Protein AF-A0A969EXF5-F1 (afdb_monomer_lite)

Sequence (95 aa):
MTNTTVWRSPDERIRTIEPEDWQQYRDLRLRALQDSPDAFGSTYADAKLLSDEQWQARVSNLSNTRDLPLFADTRVHAWDWRGDALKTPTLTPHT

Secondary structure (DSSP, 8-state):
------EEEEEEEEEEPPGGGHHHHHHHHHHHHHH-GGGSSS-HHHHHT--HHHHHHHHHHHTTSS---EEEEEEEEEE-TT---------PPP-

Foldseek 3Di:
DDDPDWDWDWPWDKDFDDLVCLVVVLVVVLVCLVVCVPVDPDHNVRSVPDDPVNSSVVSVCLVVDPPTDIDTDTDGQGDDPVGDRDPPPPDDDDD

pLDDT: mean 70.64, std 16.64, range [35.5, 91.75]

Radius of gyration: 21.21 Å; chains: 1; bounding box: 49×43×53 Å

Structure (mmCIF, N/CA/C/O backbone):
data_AF-A0A969EXF5-F1
#
_entry.id   AF-A0A969EXF5-F1
#
loop_
_atom_site.group_PDB
_atom_site.id
_atom_site.type_symbol
_atom_site.label_atom_id
_atom_site.label_alt_id
_atom_site.label_comp_id
_atom_site.label_asym_id
_atom_site.label_entity_id
_atom_site.label_seq_id
_atom_site.pdbx_PDB_ins_code
_atom_site.Cartn_x
_atom_site.Cartn_y
_atom_site.Cartn_z
_atom_site.occupancy
_atom_site.B_iso_or_equiv
_atom_site.auth_seq_id
_atom_site.auth_comp_id
_atom_site.auth_asym_id
_atom_site.auth_atom_id
_atom_site.pdbx_PDB_model_num
ATOM 1 N N . MET A 1 1 ? -17.252 20.610 -41.635 1.00 35.50 1 MET A N 1
ATOM 2 C CA . MET A 1 1 ? -17.001 19.631 -40.556 1.00 35.50 1 MET A CA 1
ATOM 3 C C . MET A 1 1 ? -15.549 19.778 -40.117 1.00 35.50 1 MET A C 1
ATOM 5 O O . MET A 1 1 ? -14.674 19.203 -40.745 1.00 35.50 1 MET A O 1
ATOM 9 N N . THR A 1 2 ? -15.260 20.624 -39.129 1.00 44.16 2 THR A N 1
ATOM 10 C CA . THR A 1 2 ? -13.903 20.770 -38.573 1.00 44.16 2 THR A CA 1
ATOM 11 C C . THR A 1 2 ? -13.811 19.918 -37.316 1.00 44.16 2 THR A C 1
ATOM 13 O O . THR A 1 2 ? -14.426 20.243 -36.305 1.00 44.16 2 THR A O 1
ATOM 16 N N . ASN A 1 3 ? -13.106 18.791 -37.414 1.00 47.41 3 ASN A N 1
ATOM 17 C CA . ASN A 1 3 ? -12.894 17.870 -36.306 1.00 47.41 3 ASN A CA 1
ATOM 18 C C . ASN A 1 3 ? -11.843 18.467 -35.360 1.00 47.41 3 ASN A C 1
ATOM 20 O O . ASN A 1 3 ? -10.653 18.477 -35.672 1.00 47.41 3 ASN A O 1
ATOM 24 N N . THR A 1 4 ? -12.297 19.027 -34.242 1.00 50.84 4 THR A N 1
ATOM 25 C CA . THR A 1 4 ? -11.437 19.568 -33.186 1.00 50.84 4 THR A CA 1
ATOM 26 C C . THR A 1 4 ? -10.756 18.411 -32.460 1.00 50.84 4 THR A C 1
ATOM 28 O O . THR A 1 4 ? -11.346 17.779 -31.587 1.00 50.84 4 THR A O 1
ATOM 31 N N . THR A 1 5 ? -9.516 18.105 -32.833 1.00 57.94 5 THR A N 1
ATOM 32 C CA . THR A 1 5 ? -8.688 17.130 -32.113 1.00 57.94 5 THR A CA 1
ATOM 33 C C . THR A 1 5 ? -8.136 17.784 -30.846 1.00 57.94 5 THR A C 1
ATOM 35 O O . THR A 1 5 ? -7.155 18.521 -30.901 1.00 57.94 5 THR A O 1
ATOM 38 N N . VAL A 1 6 ? -8.782 17.526 -29.707 1.00 56.22 6 VAL A N 1
ATOM 39 C CA . VAL A 1 6 ? -8.278 17.886 -28.372 1.00 56.22 6 VAL A CA 1
ATOM 40 C C . VAL A 1 6 ? -7.223 16.859 -27.963 1.00 56.22 6 VAL A C 1
ATOM 42 O O . VAL A 1 6 ? -7.533 15.674 -27.835 1.00 56.22 6 VAL A O 1
ATOM 45 N N . TRP A 1 7 ? -5.986 17.299 -27.735 1.00 57.53 7 TRP A N 1
ATOM 46 C CA . TRP A 1 7 ? -4.929 16.445 -27.194 1.00 57.53 7 TRP A CA 1
ATOM 47 C C . TRP A 1 7 ? -4.989 16.495 -25.666 1.00 57.53 7 TRP A C 1
ATOM 49 O O . TRP A 1 7 ? -4.752 17.526 -25.043 1.00 57.53 7 TRP A O 1
ATOM 59 N N . ARG A 1 8 ? -5.373 15.377 -25.046 1.00 52.66 8 ARG A N 1
ATOM 60 C CA . ARG A 1 8 ? -5.445 15.238 -23.589 1.00 52.66 8 ARG A CA 1
ATOM 61 C C . ARG A 1 8 ? -4.067 14.821 -23.078 1.00 52.66 8 ARG A C 1
ATOM 63 O O . ARG A 1 8 ? -3.767 13.632 -23.060 1.00 52.66 8 ARG A O 1
ATOM 70 N N . SER A 1 9 ? -3.241 15.790 -22.692 1.00 55.50 9 SER A N 1
ATOM 71 C CA . SER A 1 9 ? -1.991 15.504 -21.983 1.00 55.50 9 SER A CA 1
ATOM 72 C C . SER A 1 9 ? -2.306 15.281 -20.500 1.00 55.50 9 SER A C 1
ATOM 74 O O . SER A 1 9 ? -2.844 16.190 -19.862 1.00 55.50 9 SER A O 1
ATOM 76 N N . PRO A 1 10 ? -2.047 14.089 -19.943 1.00 58.97 10 PRO A N 1
ATOM 77 C CA . PRO A 1 10 ? -2.131 13.889 -18.504 1.00 58.97 10 PRO A CA 1
ATOM 78 C C . PRO A 1 10 ? -1.069 14.754 -17.808 1.00 58.97 10 PRO A C 1
ATOM 80 O O . PRO A 1 10 ? 0.113 14.642 -18.115 1.00 58.97 10 PRO A O 1
ATOM 83 N N . ASP A 1 11 ? -1.481 15.630 -16.889 1.00 65.19 11 ASP A N 1
ATOM 84 C CA . ASP A 1 11 ? -0.558 16.215 -15.911 1.00 65.19 11 ASP A CA 1
ATOM 85 C C . ASP A 1 11 ? -0.283 15.123 -14.877 1.00 65.19 11 ASP A C 1
ATOM 87 O O . ASP A 1 11 ? -1.152 14.785 -14.069 1.00 65.19 11 ASP A O 1
ATOM 91 N N . GLU A 1 12 ? 0.883 14.493 -14.981 1.00 66.12 12 GLU A N 1
ATOM 92 C CA . GLU A 1 12 ? 1.328 13.458 -14.054 1.00 66.12 12 GLU A CA 1
ATOM 93 C C . GLU A 1 12 ? 2.050 14.121 -12.882 1.00 66.12 12 GLU A C 1
ATOM 95 O O . GLU A 1 12 ? 3.169 14.622 -13.004 1.00 66.12 12 GLU A O 1
ATOM 100 N N . ARG A 1 13 ? 1.402 14.136 -11.719 1.00 73.62 13 ARG A N 1
ATOM 101 C CA . ARG A 1 13 ? 1.969 14.674 -10.484 1.00 73.62 13 ARG A CA 1
ATOM 102 C C . ARG A 1 13 ? 2.422 13.532 -9.597 1.00 73.62 13 ARG A C 1
ATOM 104 O O . ARG A 1 13 ? 1.605 12.765 -9.101 1.00 73.62 13 ARG A O 1
ATOM 111 N N . ILE A 1 14 ? 3.721 13.467 -9.338 1.00 76.94 14 ILE A N 1
ATOM 112 C CA . ILE A 1 14 ? 4.287 12.525 -8.374 1.00 76.94 14 ILE A CA 1
ATOM 113 C C . ILE A 1 14 ? 4.312 13.193 -6.995 1.00 76.94 14 ILE A C 1
ATOM 115 O O . ILE A 1 14 ? 4.908 14.259 -6.833 1.00 76.94 14 ILE A O 1
ATOM 119 N N . ARG A 1 15 ? 3.661 12.585 -6.000 1.00 82.00 15 ARG A N 1
ATOM 120 C CA . ARG A 1 15 ? 3.669 13.038 -4.599 1.00 82.00 15 ARG A CA 1
ATOM 121 C C . ARG A 1 15 ? 3.972 11.895 -3.639 1.00 82.00 15 ARG A C 1
ATOM 123 O O . ARG A 1 15 ? 3.683 10.736 -3.923 1.00 82.00 15 ARG A O 1
ATOM 130 N N . THR A 1 16 ? 4.527 12.237 -2.485 1.00 80.75 16 THR A N 1
ATOM 131 C CA . THR A 1 16 ? 4.70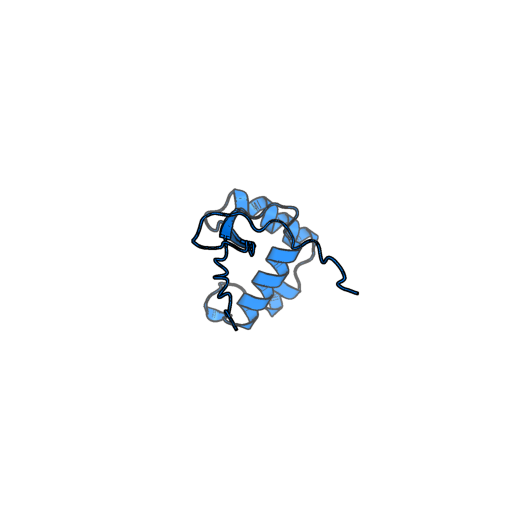6 11.294 -1.377 1.00 80.75 16 THR A CA 1
ATOM 132 C C . THR A 1 16 ? 3.348 10.887 -0.802 1.00 80.75 16 THR A C 1
ATOM 134 O O . THR A 1 16 ? 2.401 11.676 -0.813 1.00 80.75 16 THR A O 1
ATOM 137 N N . ILE A 1 17 ? 3.256 9.651 -0.313 1.00 81.88 17 ILE A N 1
ATOM 138 C CA . ILE A 1 17 ? 2.080 9.149 0.409 1.00 81.88 17 ILE A CA 1
ATOM 139 C C . ILE A 1 17 ? 1.994 9.823 1.783 1.00 81.88 17 ILE A C 1
ATOM 141 O O . ILE A 1 17 ? 2.977 9.824 2.526 1.00 81.88 17 ILE A O 1
ATOM 145 N N . GLU A 1 18 ? 0.826 10.366 2.129 1.00 82.88 18 GLU A N 1
ATOM 146 C CA . GLU A 1 18 ? 0.547 10.879 3.475 1.00 82.88 18 GLU A CA 1
ATOM 147 C C . GLU A 1 18 ? -0.075 9.778 4.357 1.00 82.88 18 GLU A C 1
ATOM 149 O O . GLU A 1 18 ? -0.666 8.830 3.833 1.00 82.88 18 GLU A O 1
ATOM 154 N N . PRO A 1 19 ? 0.026 9.865 5.698 1.00 82.00 19 PRO A N 1
ATOM 155 C CA . PRO A 1 19 ? -0.545 8.868 6.611 1.00 82.00 19 PRO A CA 1
ATOM 156 C C . PRO A 1 19 ? -2.037 8.612 6.383 1.00 82.00 19 PRO A C 1
ATOM 158 O O . PRO A 1 19 ? -2.506 7.495 6.574 1.00 82.00 19 PRO A O 1
ATOM 161 N N . GLU A 1 20 ? -2.770 9.635 5.946 1.00 85.94 20 GLU A N 1
ATOM 162 C CA . GLU A 1 20 ? -4.201 9.583 5.633 1.00 85.94 20 GLU A CA 1
ATOM 163 C C . GLU A 1 20 ? -4.50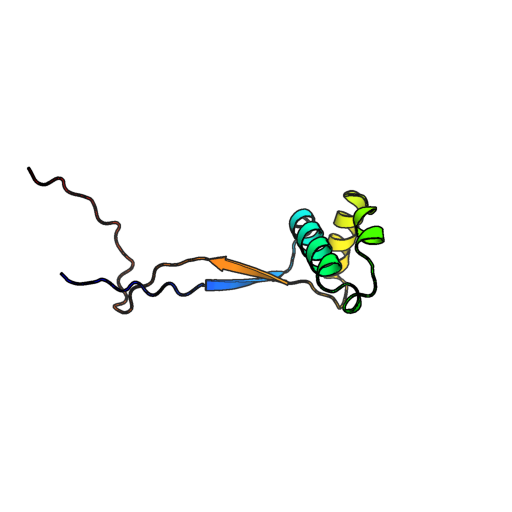8 8.723 4.396 1.00 85.94 20 GLU A C 1
ATOM 165 O O . GLU A 1 20 ? -5.572 8.111 4.317 1.00 85.94 20 GLU A O 1
ATOM 170 N N . ASP A 1 21 ? -3.552 8.573 3.475 1.00 88.06 21 ASP A N 1
ATOM 171 C CA . ASP A 1 21 ? -3.703 7.786 2.249 1.00 88.06 21 ASP A CA 1
ATOM 172 C C . ASP A 1 21 ? -3.451 6.274 2.452 1.00 88.06 21 ASP A C 1
ATOM 174 O O . ASP A 1 21 ? -3.315 5.507 1.489 1.00 88.06 21 ASP A O 1
ATOM 178 N N . TRP A 1 22 ? -3.394 5.804 3.702 1.00 88.25 22 TRP A N 1
ATOM 179 C CA . TRP A 1 22 ? -3.088 4.409 4.030 1.00 88.25 22 TRP A CA 1
ATOM 180 C C . TRP A 1 22 ? -4.028 3.395 3.369 1.00 88.25 22 TRP A C 1
ATOM 182 O O . TRP A 1 22 ? -3.596 2.293 3.024 1.00 88.25 22 TRP A O 1
ATOM 192 N N . GLN A 1 23 ? -5.291 3.766 3.142 1.00 90.00 23 GLN A N 1
ATOM 193 C CA . GLN A 1 23 ? -6.269 2.917 2.459 1.00 90.00 23 GLN A CA 1
ATOM 194 C C . GLN A 1 23 ? -5.903 2.704 0.990 1.00 90.00 23 GLN A C 1
ATOM 196 O O . GLN A 1 23 ? -5.910 1.570 0.511 1.00 90.00 23 GLN A O 1
ATOM 201 N N . GLN A 1 24 ? -5.524 3.778 0.290 1.00 88.81 24 GLN A N 1
ATOM 202 C CA . GLN A 1 24 ? -5.096 3.707 -1.107 1.00 88.81 24 GLN A CA 1
ATOM 203 C C . GLN A 1 24 ? -3.809 2.886 -1.236 1.00 88.81 24 GLN A C 1
ATOM 205 O O . GLN A 1 24 ? -3.692 2.037 -2.121 1.00 88.81 24 GLN A O 1
ATOM 210 N N . TYR A 1 25 ? -2.869 3.085 -0.306 1.00 87.19 25 TYR A N 1
ATOM 211 C CA . TYR A 1 25 ? -1.631 2.313 -0.250 1.00 87.19 25 TYR A CA 1
ATOM 212 C C . TYR A 1 25 ? -1.893 0.820 -0.018 1.00 87.19 25 TYR A C 1
ATOM 214 O O . TYR A 1 25 ? -1.343 -0.013 -0.739 1.00 87.19 25 TYR A O 1
ATOM 222 N N . ARG A 1 26 ? -2.752 0.471 0.952 1.00 89.75 26 ARG A N 1
ATOM 223 C CA . ARG A 1 26 ? -3.151 -0.916 1.238 1.00 89.75 26 ARG A CA 1
ATOM 224 C C . ARG A 1 26 ? -3.701 -1.591 -0.010 1.00 89.75 26 ARG A C 1
ATOM 226 O O . ARG A 1 26 ? -3.273 -2.690 -0.350 1.00 89.75 26 ARG A O 1
ATOM 233 N N . ASP A 1 27 ? -4.636 -0.939 -0.687 1.00 90.50 27 ASP A N 1
ATOM 234 C CA . ASP A 1 27 ? -5.320 -1.512 -1.839 1.00 90.50 27 ASP A CA 1
ATOM 235 C C . ASP A 1 27 ? -4.360 -1.747 -3.017 1.00 90.50 27 ASP A C 1
ATOM 237 O O . ASP A 1 27 ? -4.326 -2.831 -3.606 1.00 90.50 27 ASP A O 1
ATOM 241 N N . LEU A 1 28 ? -3.494 -0.766 -3.297 1.00 88.50 28 LEU A N 1
ATOM 242 C CA . LEU A 1 28 ? -2.453 -0.879 -4.317 1.00 88.50 28 LEU A CA 1
ATOM 243 C C . LEU A 1 28 ? -1.441 -1.982 -3.973 1.00 88.50 28 LEU A C 1
ATOM 245 O O . LEU A 1 28 ? -1.093 -2.793 -4.830 1.00 88.50 28 LEU A O 1
ATOM 249 N N . ARG A 1 29 ? -0.997 -2.048 -2.711 1.00 87.50 29 ARG A N 1
ATOM 250 C CA . ARG A 1 29 ? -0.057 -3.067 -2.226 1.00 87.50 29 ARG A CA 1
ATOM 251 C C . ARG A 1 29 ? -0.657 -4.463 -2.351 1.00 87.50 29 ARG A C 1
ATOM 253 O O . ARG A 1 29 ? 0.024 -5.369 -2.812 1.00 87.50 29 ARG A O 1
ATOM 260 N N . LEU A 1 30 ? -1.919 -4.644 -1.971 1.00 89.75 30 LEU A N 1
ATOM 261 C CA . LEU A 1 30 ? -2.606 -5.928 -2.089 1.00 89.75 30 LEU A CA 1
ATOM 262 C C . LEU A 1 30 ? -2.748 -6.366 -3.551 1.00 89.75 30 LEU A C 1
ATOM 264 O O . LEU A 1 30 ? -2.492 -7.531 -3.845 1.00 89.75 30 LEU A O 1
ATOM 268 N N . ARG A 1 31 ? -3.085 -5.447 -4.463 1.00 88.94 31 ARG A N 1
ATOM 269 C CA . ARG A 1 31 ? -3.118 -5.727 -5.908 1.00 88.94 31 ARG A CA 1
ATOM 270 C C . ARG A 1 31 ? -1.743 -6.109 -6.452 1.00 88.94 31 ARG A C 1
ATOM 272 O O . ARG A 1 31 ? -1.628 -7.119 -7.135 1.00 88.94 31 ARG A O 1
ATOM 279 N N . ALA A 1 32 ? -0.698 -5.367 -6.091 1.00 85.06 32 ALA A N 1
ATOM 280 C CA . ALA A 1 32 ? 0.670 -5.663 -6.516 1.00 85.06 32 ALA A CA 1
ATOM 281 C C . ALA A 1 32 ? 1.161 -7.031 -6.007 1.00 85.06 32 ALA A C 1
ATOM 283 O O . ALA A 1 32 ? 1.808 -7.771 -6.741 1.00 85.06 32 ALA A O 1
ATOM 284 N N . LEU A 1 33 ? 0.803 -7.398 -4.772 1.00 87.50 33 LEU A N 1
ATOM 285 C CA . LEU A 1 33 ? 1.116 -8.706 -4.189 1.00 87.50 33 LEU A CA 1
ATOM 286 C C . LEU A 1 33 ? 0.359 -9.869 -4.843 1.00 87.50 33 LEU A C 1
ATOM 288 O O . LEU A 1 33 ? 0.832 -11.001 -4.780 1.00 87.50 33 LEU A O 1
ATOM 292 N N . GLN A 1 34 ? -0.822 -9.621 -5.416 1.00 86.25 34 GLN A N 1
ATOM 293 C CA . GLN A 1 34 ? -1.544 -10.625 -6.204 1.00 86.25 34 GLN A CA 1
ATOM 294 C C . GLN A 1 34 ? -0.953 -10.786 -7.601 1.00 86.25 34 GLN A C 1
ATOM 296 O O . GLN A 1 34 ? -0.847 -11.909 -8.081 1.00 86.25 34 GLN A O 1
ATOM 301 N N . ASP A 1 35 ? -0.603 -9.671 -8.238 1.00 87.06 35 ASP A N 1
ATOM 302 C CA . ASP A 1 35 ? -0.071 -9.642 -9.597 1.00 87.06 35 ASP A CA 1
ATOM 303 C C . ASP A 1 35 ? 1.330 -10.264 -9.672 1.00 87.06 35 ASP A C 1
ATOM 305 O O . ASP A 1 35 ? 1.586 -11.148 -10.486 1.00 87.06 35 ASP A O 1
ATOM 309 N N . SER A 1 36 ? 2.216 -9.845 -8.769 1.00 84.88 36 SER A N 1
ATOM 310 C CA . SER A 1 36 ? 3.634 -10.197 -8.805 1.00 84.88 36 SER A CA 1
ATOM 311 C C . SER A 1 36 ? 4.154 -10.552 -7.406 1.00 84.88 36 SER A C 1
ATOM 313 O O . SER A 1 36 ? 4.965 -9.815 -6.845 1.00 84.88 36 SER A O 1
ATOM 315 N N . PRO A 1 37 ? 3.720 -11.678 -6.807 1.00 78.38 37 PRO A N 1
ATOM 316 C CA . PRO A 1 37 ? 4.101 -12.051 -5.442 1.00 78.38 37 PRO A CA 1
ATOM 317 C C . PRO A 1 37 ? 5.614 -12.235 -5.250 1.00 78.38 37 PRO A C 1
ATOM 319 O O . PRO A 1 37 ? 6.117 -11.936 -4.175 1.00 78.38 37 PRO A O 1
ATOM 322 N N . ASP A 1 38 ? 6.343 -12.684 -6.278 1.00 79.19 38 ASP A N 1
ATOM 323 C CA . ASP A 1 38 ? 7.797 -12.927 -6.217 1.00 79.19 38 ASP A CA 1
ATOM 324 C C . ASP A 1 38 ? 8.622 -11.624 -6.177 1.00 79.19 38 ASP A C 1
ATOM 326 O O . ASP A 1 38 ? 9.731 -11.587 -5.651 1.00 79.19 38 ASP A O 1
ATOM 330 N N . ALA A 1 39 ? 8.053 -10.513 -6.663 1.00 78.25 39 ALA A N 1
ATOM 331 C CA . ALA A 1 39 ? 8.704 -9.202 -6.660 1.00 78.25 39 ALA A CA 1
ATOM 332 C C . ALA A 1 39 ? 8.721 -8.535 -5.271 1.00 78.25 39 ALA A C 1
ATOM 334 O O . ALA A 1 39 ? 9.345 -7.488 -5.087 1.00 78.25 39 ALA A O 1
ATOM 335 N N . PHE A 1 40 ? 8.034 -9.118 -4.285 1.00 77.44 40 PHE A N 1
ATOM 336 C CA . PHE A 1 40 ? 7.913 -8.568 -2.942 1.00 77.44 40 PHE A CA 1
ATOM 337 C C . PHE A 1 40 ? 8.303 -9.607 -1.888 1.00 77.44 40 PHE A C 1
ATOM 339 O O . PHE A 1 40 ? 7.906 -10.762 -1.944 1.00 77.44 40 PHE A O 1
ATOM 346 N N . GLY A 1 41 ? 8.993 -9.173 -0.830 1.00 75.31 41 GLY A N 1
ATOM 347 C CA . GLY A 1 41 ? 9.308 -10.026 0.327 1.00 75.31 41 GLY A CA 1
ATOM 348 C C . GLY A 1 41 ? 8.106 -10.362 1.227 1.00 75.31 41 GLY A C 1
ATOM 349 O O . GLY A 1 41 ? 8.286 -10.689 2.396 1.00 75.31 41 GLY A O 1
ATOM 350 N N . SER A 1 42 ? 6.872 -10.202 0.749 1.00 78.25 42 SER A N 1
ATOM 351 C CA . SER A 1 42 ? 5.639 -10.484 1.496 1.00 78.25 42 SER A CA 1
ATOM 352 C C . SER A 1 42 ? 4.624 -11.138 0.567 1.00 78.25 42 SER A C 1
ATOM 354 O O . SER A 1 42 ? 4.680 -10.927 -0.637 1.00 78.25 42 SER A O 1
ATOM 356 N N . THR A 1 43 ? 3.673 -11.898 1.110 1.00 84.06 43 THR A N 1
ATOM 357 C CA . THR A 1 43 ? 2.612 -12.531 0.311 1.00 84.06 43 THR A CA 1
ATOM 358 C C . THR A 1 43 ? 1.284 -11.802 0.481 1.00 84.06 43 THR A C 1
ATOM 360 O O . THR A 1 43 ? 1.037 -11.158 1.503 1.00 84.06 43 THR A O 1
ATOM 363 N N . TYR A 1 44 ? 0.389 -11.930 -0.504 1.00 85.88 44 TYR A N 1
ATOM 364 C CA . TYR A 1 44 ? -0.971 -11.394 -0.398 1.00 85.88 44 TYR A CA 1
ATOM 365 C C . TYR A 1 44 ? -1.718 -11.936 0.832 1.00 85.88 44 TYR A C 1
ATOM 367 O O . TYR A 1 44 ? -2.420 -11.183 1.504 1.00 85.88 44 TYR A O 1
ATOM 375 N N . ALA A 1 45 ? -1.559 -13.229 1.141 1.00 86.12 45 ALA A N 1
ATOM 376 C CA . ALA A 1 45 ? -2.233 -13.869 2.268 1.00 86.12 45 ALA A CA 1
ATOM 377 C C . ALA A 1 45 ? -1.828 -13.245 3.612 1.00 86.12 45 ALA A C 1
ATOM 379 O O . ALA A 1 45 ? -2.696 -12.958 4.431 1.00 86.12 45 ALA A O 1
ATOM 380 N N . ASP A 1 46 ? -0.534 -12.975 3.797 1.00 87.06 46 ASP A N 1
ATOM 381 C CA . ASP A 1 46 ? -0.007 -12.314 4.992 1.00 87.06 46 ASP A CA 1
ATOM 382 C C . ASP A 1 46 ? -0.474 -10.852 5.077 1.00 87.06 46 ASP A C 1
ATOM 384 O O . ASP A 1 46 ? -1.044 -10.418 6.077 1.00 87.06 46 ASP A O 1
ATOM 388 N N . ALA A 1 47 ? -0.355 -10.106 3.973 1.00 86.69 47 ALA A N 1
ATOM 389 C CA . ALA A 1 47 ? -0.751 -8.701 3.928 1.00 86.69 47 ALA A CA 1
ATOM 390 C C . ALA A 1 47 ? -2.260 -8.487 4.148 1.00 86.69 47 ALA A C 1
ATOM 392 O O . ALA A 1 47 ? -2.667 -7.467 4.704 1.00 86.69 47 ALA A O 1
ATOM 393 N N . LYS A 1 48 ? -3.108 -9.434 3.731 1.00 88.88 48 LYS A N 1
ATOM 394 C CA . LYS A 1 48 ? -4.564 -9.352 3.915 1.00 88.88 48 LYS A CA 1
ATOM 395 C C . LYS A 1 48 ? -4.985 -9.468 5.384 1.00 88.88 48 LYS A C 1
ATOM 397 O O . LYS A 1 48 ? -6.037 -8.941 5.736 1.00 88.88 48 LYS A O 1
ATOM 402 N N . LEU A 1 49 ? -4.189 -10.143 6.214 1.00 90.88 49 LEU A N 1
ATOM 403 C CA . LEU A 1 49 ? -4.464 -10.335 7.642 1.00 90.88 49 LEU A CA 1
ATOM 404 C C . LEU A 1 49 ? -4.108 -9.111 8.494 1.00 90.88 49 LEU A C 1
ATOM 406 O O . LEU A 1 49 ? -4.514 -9.046 9.651 1.00 90.88 49 LEU A O 1
ATOM 410 N N . LEU A 1 50 ? -3.366 -8.151 7.937 1.00 88.31 50 LEU A N 1
ATOM 411 C CA . LEU A 1 50 ? -2.981 -6.938 8.649 1.00 88.31 50 LEU A CA 1
ATOM 412 C C . LEU A 1 50 ? -4.202 -6.058 8.947 1.00 88.31 50 LEU A C 1
ATOM 414 O O . LEU A 1 50 ? -4.975 -5.726 8.040 1.00 88.31 50 LEU A O 1
ATOM 418 N N . SER A 1 51 ? -4.324 -5.635 10.206 1.00 91.75 51 SER A N 1
ATOM 419 C CA . SER A 1 51 ? -5.362 -4.705 10.665 1.00 91.75 51 SER A CA 1
ATOM 420 C C . SER A 1 51 ? -5.155 -3.299 10.104 1.00 91.75 51 SER A C 1
ATOM 422 O O . SER A 1 51 ? -4.035 -2.905 9.767 1.00 91.75 51 SER A O 1
ATOM 424 N N . ASP A 1 52 ? -6.215 -2.496 10.074 1.00 89.88 52 ASP A N 1
ATOM 425 C CA . ASP A 1 52 ? -6.154 -1.104 9.616 1.00 89.88 52 ASP A CA 1
ATOM 426 C C . ASP A 1 52 ? -5.145 -0.262 10.426 1.00 89.88 52 ASP A C 1
ATOM 428 O O . ASP A 1 52 ? -4.373 0.498 9.844 1.00 89.88 52 ASP A O 1
ATOM 432 N N . GLU A 1 53 ? -5.033 -0.476 11.742 1.00 89.06 53 GLU A N 1
ATOM 433 C CA . GLU A 1 53 ? -4.010 0.168 12.587 1.00 89.06 53 GLU A CA 1
ATOM 434 C C . GLU A 1 53 ? -2.577 -0.221 12.189 1.00 89.06 53 GLU A C 1
ATOM 436 O O . GLU A 1 53 ? -1.671 0.611 12.210 1.00 89.06 53 GLU A O 1
ATOM 441 N N . GLN A 1 54 ? -2.355 -1.473 11.774 1.00 89.69 54 GLN A N 1
ATOM 442 C CA . GLN A 1 54 ? -1.042 -1.920 11.300 1.00 89.69 54 GLN A CA 1
ATOM 443 C C . GLN A 1 54 ? -0.697 -1.294 9.945 1.00 89.69 54 GLN A C 1
ATOM 445 O O . GLN A 1 54 ? 0.464 -0.962 9.698 1.00 89.69 54 GLN A O 1
ATOM 450 N N . TRP A 1 55 ? -1.693 -1.090 9.079 1.00 90.50 55 TRP A N 1
ATOM 451 C CA . TRP A 1 55 ? -1.519 -0.357 7.826 1.00 90.50 55 TRP A CA 1
ATOM 452 C C . TRP A 1 55 ? -1.192 1.119 8.064 1.00 90.50 55 TRP A C 1
ATOM 454 O O . TRP A 1 55 ? -0.245 1.629 7.465 1.00 90.50 55 TRP A O 1
ATOM 464 N N . GLN A 1 56 ? -1.900 1.781 8.980 1.00 88.50 56 GLN A N 1
ATOM 465 C CA . GLN A 1 56 ? -1.621 3.167 9.370 1.00 88.50 56 GLN A CA 1
ATOM 466 C C . GLN A 1 56 ? -0.228 3.326 9.988 1.00 88.50 56 GLN A C 1
ATOM 468 O O . GLN A 1 56 ? 0.510 4.246 9.625 1.00 88.50 56 GLN A O 1
ATOM 473 N N . ALA A 1 57 ? 0.166 2.406 10.876 1.00 87.69 57 ALA A N 1
ATOM 474 C CA . ALA A 1 57 ? 1.492 2.398 11.486 1.00 87.69 57 ALA A CA 1
ATOM 475 C C . ALA A 1 57 ? 2.593 2.188 10.439 1.00 87.69 57 ALA A C 1
ATOM 477 O O . ALA A 1 57 ? 3.635 2.836 10.505 1.00 87.69 57 ALA A O 1
ATOM 478 N N . ARG A 1 58 ? 2.356 1.324 9.441 1.00 85.62 58 ARG A N 1
ATOM 479 C CA . ARG A 1 58 ? 3.275 1.148 8.311 1.00 85.62 58 ARG A CA 1
ATOM 480 C C . ARG A 1 58 ? 3.435 2.442 7.528 1.00 85.62 58 ARG A C 1
ATOM 482 O O . ARG A 1 58 ? 4.561 2.903 7.412 1.00 85.62 58 ARG A O 1
ATOM 489 N N . VAL A 1 59 ? 2.351 3.054 7.045 1.00 85.12 59 VAL A N 1
ATOM 490 C CA . VAL A 1 59 ? 2.446 4.289 6.241 1.00 85.12 59 VAL A CA 1
ATOM 491 C C . VAL A 1 59 ? 3.093 5.431 7.021 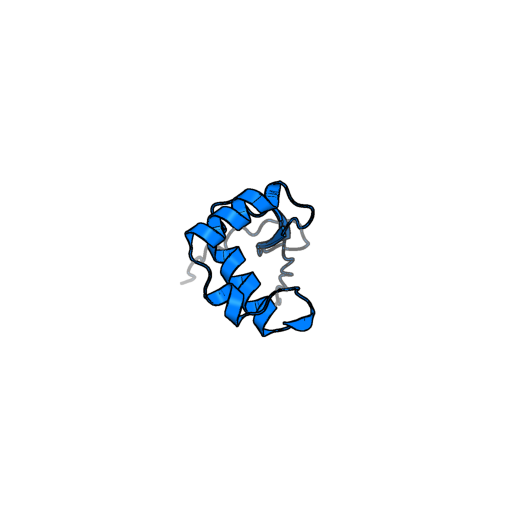1.00 85.12 59 VAL A C 1
ATOM 493 O O . VAL A 1 59 ? 3.965 6.111 6.488 1.00 85.12 59 VAL A O 1
ATOM 496 N N . SER A 1 60 ? 2.775 5.565 8.308 1.00 82.69 60 SER A N 1
ATOM 497 C CA . SER A 1 60 ? 3.409 6.550 9.195 1.00 82.69 60 SER A CA 1
ATOM 498 C C . SER A 1 60 ? 4.917 6.339 9.386 1.00 82.69 60 SER A C 1
ATOM 500 O O . SER A 1 60 ? 5.619 7.284 9.727 1.00 82.69 60 SER A O 1
ATOM 502 N N . ASN A 1 61 ? 5.424 5.117 9.188 1.00 78.56 61 ASN A N 1
ATOM 503 C CA . ASN A 1 61 ? 6.843 4.776 9.337 1.00 78.56 61 ASN A CA 1
ATOM 504 C C . ASN A 1 61 ? 7.596 4.773 7.988 1.00 78.56 61 ASN A C 1
ATOM 506 O O . ASN A 1 61 ? 8.824 4.850 7.956 1.00 78.56 61 ASN A O 1
ATOM 510 N N . LEU A 1 62 ? 6.877 4.723 6.858 1.00 71.56 62 LEU A N 1
ATOM 511 C CA . LEU A 1 62 ? 7.468 4.762 5.511 1.00 71.56 62 LEU A CA 1
ATOM 512 C C . LEU A 1 62 ? 8.153 6.096 5.209 1.00 71.56 62 LEU A C 1
ATOM 514 O O . LEU A 1 62 ? 9.155 6.110 4.504 1.00 71.56 62 LEU A O 1
ATOM 518 N N . SER A 1 63 ? 7.695 7.197 5.805 1.00 60.94 63 SER A N 1
ATOM 519 C CA . SER A 1 63 ? 8.370 8.501 5.741 1.00 60.94 63 SER A CA 1
ATOM 520 C C . SER A 1 63 ? 9.802 8.476 6.300 1.00 60.94 63 SER A C 1
ATOM 522 O O . SER A 1 63 ? 10.592 9.359 5.973 1.00 60.94 63 SER A O 1
ATOM 524 N N . ASN A 1 64 ? 10.160 7.450 7.081 1.00 59.94 64 ASN A N 1
ATOM 525 C CA . ASN A 1 64 ? 11.481 7.261 7.682 1.00 59.94 64 ASN A CA 1
ATOM 526 C C . ASN A 1 64 ? 12.295 6.106 7.057 1.00 59.94 64 ASN A C 1
ATOM 528 O O . ASN A 1 64 ? 13.403 5.819 7.516 1.00 59.94 64 ASN A O 1
ATOM 532 N N . THR A 1 65 ? 11.765 5.420 6.039 1.00 57.72 65 THR A N 1
ATOM 533 C CA . THR A 1 65 ? 12.366 4.227 5.419 1.00 57.72 65 THR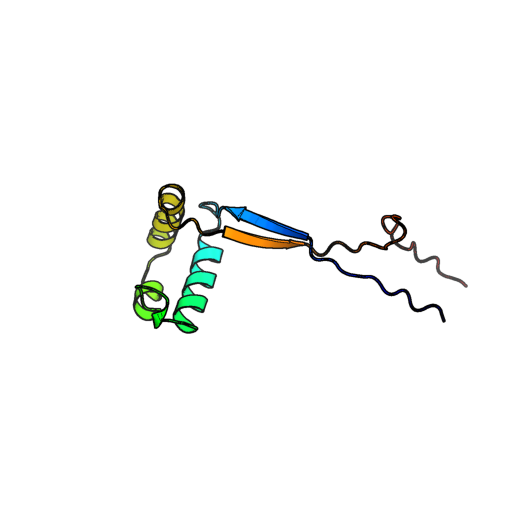 A CA 1
ATOM 534 C C . THR A 1 65 ? 12.820 4.510 3.982 1.00 57.72 65 THR A C 1
ATOM 536 O O . THR A 1 65 ? 12.289 5.389 3.313 1.00 57.72 65 THR A O 1
ATOM 539 N N . ARG A 1 66 ? 13.838 3.778 3.495 1.00 54.16 66 ARG A N 1
ATOM 540 C CA . ARG A 1 66 ? 14.379 3.928 2.124 1.00 54.16 66 ARG A CA 1
ATOM 541 C C . ARG A 1 66 ? 13.359 3.594 1.028 1.00 54.16 66 ARG A C 1
ATOM 543 O O . ARG A 1 66 ? 13.473 4.112 -0.079 1.00 54.16 66 ARG A O 1
ATOM 550 N N . ASP A 1 67 ? 12.372 2.765 1.341 1.00 58.19 67 ASP A N 1
ATOM 551 C CA . ASP A 1 67 ? 11.222 2.463 0.496 1.00 58.19 67 ASP A CA 1
ATOM 552 C C . ASP A 1 67 ? 10.179 3.584 0.625 1.00 58.19 67 ASP A C 1
ATOM 554 O O . ASP A 1 67 ? 9.232 3.480 1.401 1.00 58.19 67 ASP A O 1
ATOM 558 N N . LEU A 1 68 ? 10.378 4.680 -0.113 1.00 62.97 68 LEU A N 1
ATOM 559 C CA . LEU A 1 68 ? 9.444 5.806 -0.183 1.00 62.97 68 LEU A CA 1
ATOM 560 C C . LEU A 1 68 ? 8.407 5.535 -1.280 1.00 62.97 68 LEU A C 1
ATOM 562 O O . LEU A 1 68 ? 8.706 5.755 -2.458 1.00 62.97 68 LEU A O 1
ATOM 566 N N . PRO A 1 69 ? 7.199 5.043 -0.958 1.00 65.81 69 PRO A N 1
ATOM 567 C CA . PRO A 1 69 ? 6.176 4.904 -1.976 1.00 65.81 69 PRO A CA 1
ATOM 568 C C . PRO A 1 69 ? 5.750 6.295 -2.467 1.00 65.81 69 PRO A C 1
ATOM 570 O O . PRO A 1 69 ? 5.612 7.244 -1.690 1.00 65.81 69 PRO A O 1
ATOM 573 N N . LEU A 1 70 ? 5.550 6.406 -3.776 1.00 71.88 70 LEU A N 1
ATOM 574 C CA . LEU A 1 70 ? 5.117 7.623 -4.449 1.00 71.88 70 LEU A CA 1
ATOM 575 C C . LEU A 1 70 ? 3.777 7.348 -5.130 1.00 71.88 70 LEU A C 1
ATOM 577 O O . LEU A 1 70 ? 3.609 6.305 -5.763 1.00 71.88 70 LEU A O 1
ATOM 581 N N . PHE A 1 71 ? 2.835 8.281 -5.021 1.00 72.50 71 PHE A N 1
ATOM 582 C CA . PHE A 1 71 ? 1.632 8.275 -5.843 1.00 72.50 71 PHE A CA 1
ATOM 583 C C . PHE A 1 71 ? 1.834 9.143 -7.073 1.00 72.50 71 PHE A C 1
ATOM 585 O O . PHE A 1 71 ? 2.224 10.305 -6.960 1.00 72.50 71 PHE A O 1
ATOM 592 N N . ALA A 1 72 ? 1.521 8.575 -8.234 1.00 69.88 72 ALA A N 1
ATOM 593 C CA . ALA A 1 72 ? 1.289 9.329 -9.453 1.00 69.88 72 ALA A CA 1
ATOM 594 C C . ALA A 1 72 ? -0.208 9.668 -9.528 1.00 69.88 72 ALA A C 1
ATOM 596 O O . ALA A 1 72 ? -1.044 8.783 -9.703 1.00 69.88 72 ALA A O 1
ATOM 597 N N . ASP A 1 73 ? -0.538 10.944 -9.344 1.00 70.00 73 ASP A N 1
ATOM 598 C CA . ASP A 1 73 ? -1.859 11.507 -9.625 1.00 70.00 73 ASP A CA 1
ATOM 599 C C . ASP A 1 73 ? -1.882 11.966 -11.082 1.00 70.00 73 ASP A C 1
ATOM 601 O O . ASP A 1 73 ? -1.024 12.741 -11.504 1.00 70.00 73 ASP A O 1
ATOM 605 N N . THR A 1 74 ? -2.857 11.499 -11.856 1.00 64.81 74 THR A N 1
ATOM 606 C CA . THR A 1 74 ? -3.041 11.943 -13.236 1.00 64.81 74 THR A CA 1
ATOM 607 C C . THR A 1 74 ? -4.230 12.882 -13.310 1.00 64.81 74 THR A C 1
ATOM 609 O O . THR A 1 74 ? -5.382 12.449 -13.226 1.00 64.81 74 THR A O 1
ATOM 612 N N . ARG A 1 75 ? -3.974 14.169 -13.553 1.00 60.28 75 ARG A N 1
ATOM 613 C CA . ARG A 1 75 ? -5.044 15.127 -13.835 1.00 60.28 75 ARG A CA 1
ATOM 614 C C . ARG A 1 75 ? -5.201 15.319 -15.326 1.00 60.28 75 ARG A C 1
ATOM 616 O O . ARG A 1 75 ? -4.270 15.636 -16.059 1.00 60.28 75 ARG A O 1
ATOM 623 N N . VAL A 1 76 ? -6.428 15.138 -15.786 1.00 57.22 76 VAL A N 1
ATOM 624 C CA . VAL A 1 76 ? -6.792 15.355 -17.180 1.00 57.22 76 VAL A CA 1
ATOM 625 C C . VAL A 1 76 ? -7.111 16.827 -17.400 1.00 57.22 76 VAL A C 1
ATOM 627 O O . VAL A 1 76 ? -8.232 17.274 -17.172 1.00 57.22 76 VAL A O 1
ATOM 630 N N . HIS A 1 77 ? -6.119 17.580 -17.866 1.00 55.69 77 HIS A N 1
ATOM 631 C CA . HIS A 1 77 ? -6.310 18.953 -18.319 1.00 55.69 77 HIS A CA 1
ATOM 632 C C . HIS A 1 77 ? -6.494 18.955 -19.842 1.00 55.69 77 HIS A C 1
ATOM 634 O O . HIS A 1 77 ? -5.663 18.436 -20.585 1.00 55.69 77 HIS A O 1
ATOM 640 N N . ALA A 1 78 ? -7.613 19.501 -20.322 1.00 53.06 78 ALA A N 1
ATOM 641 C CA . ALA A 1 78 ? -7.824 19.707 -21.751 1.00 53.06 78 ALA A CA 1
ATOM 642 C C . ALA A 1 78 ? -7.030 20.946 -22.186 1.00 53.06 78 ALA A C 1
ATOM 644 O O . ALA A 1 78 ? -7.407 22.066 -21.850 1.00 53.06 78 ALA A O 1
ATOM 645 N N . TRP A 1 79 ? -5.927 20.737 -22.902 1.00 48.66 79 TRP A N 1
ATOM 646 C CA . TRP A 1 79 ? -5.162 21.801 -23.546 1.00 48.66 79 TRP A CA 1
ATOM 647 C C . TRP A 1 79 ? -5.432 21.784 -25.054 1.00 48.66 79 TRP A C 1
ATOM 649 O O . TRP A 1 79 ? -5.412 20.725 -25.682 1.00 48.66 79 TRP A O 1
ATOM 659 N N . ASP A 1 80 ? -5.678 22.957 -25.640 1.00 56.41 80 ASP A N 1
ATOM 660 C CA . ASP A 1 80 ? -5.604 23.166 -27.088 1.00 56.41 80 ASP A CA 1
ATOM 661 C C . ASP A 1 80 ? -4.251 23.811 -27.423 1.00 56.41 80 ASP A C 1
ATOM 663 O O . ASP A 1 80 ? -3.797 24.729 -26.737 1.00 56.41 80 ASP A O 1
ATOM 667 N N . TRP A 1 81 ? -3.584 23.331 -28.473 1.00 50.69 81 TRP A N 1
ATOM 668 C CA . TRP A 1 81 ? -2.225 23.749 -28.843 1.00 50.69 81 TRP A CA 1
ATOM 669 C C . TRP A 1 81 ? -2.115 25.228 -29.261 1.00 50.69 81 TRP A C 1
ATOM 671 O O . TRP A 1 81 ? -1.001 25.732 -29.395 1.00 50.69 81 TRP A O 1
ATOM 681 N N . ARG A 1 82 ? -3.237 25.945 -29.443 1.00 53.53 82 ARG A N 1
ATOM 682 C CA . ARG A 1 82 ? -3.247 27.397 -29.695 1.00 53.53 82 ARG A CA 1
ATOM 683 C C . ARG A 1 82 ? -3.161 28.260 -28.430 1.00 53.53 82 ARG A C 1
ATOM 685 O O . ARG A 1 82 ? -3.079 29.477 -28.560 1.00 53.53 82 ARG A O 1
ATOM 692 N N . GLY A 1 83 ? -3.138 27.669 -27.231 1.00 51.84 83 GLY A N 1
ATOM 693 C CA . GLY A 1 83 ? -2.938 28.400 -25.971 1.00 51.84 83 GLY A CA 1
ATOM 694 C C . GLY A 1 83 ? -4.176 29.116 -25.420 1.00 51.84 83 GLY A C 1
ATOM 695 O O . GLY A 1 83 ? -4.047 29.903 -24.486 1.00 51.84 83 GLY A O 1
ATOM 696 N N . ASP A 1 84 ? -5.370 28.838 -25.950 1.00 50.56 84 ASP A N 1
ATOM 697 C CA . ASP A 1 84 ? -6.624 29.371 -25.411 1.00 50.56 84 ASP A CA 1
ATOM 698 C C . ASP A 1 84 ? -7.212 28.352 -24.422 1.00 50.56 84 ASP A C 1
ATOM 700 O O . ASP A 1 84 ? -7.638 27.259 -24.806 1.00 50.56 84 ASP A O 1
ATOM 704 N N . ALA A 1 85 ? -7.188 28.671 -23.123 1.00 49.16 85 ALA A N 1
ATOM 705 C CA . ALA A 1 85 ? -7.906 27.889 -22.123 1.00 49.16 85 ALA A CA 1
ATOM 706 C C . ALA A 1 85 ? -9.387 27.906 -22.508 1.00 49.16 85 ALA A C 1
ATOM 708 O O . ALA A 1 85 ? -10.008 28.965 -22.448 1.00 49.16 85 ALA A O 1
ATOM 709 N N . LEU A 1 86 ? -9.926 26.758 -22.932 1.00 50.41 86 LEU A N 1
ATOM 710 C CA . LEU A 1 86 ? -11.296 26.629 -23.425 1.00 50.41 86 LEU A CA 1
ATOM 711 C C . LEU A 1 86 ? -12.269 27.332 -22.466 1.00 50.41 86 LEU A C 1
ATOM 713 O O . LEU A 1 86 ? -12.640 26.787 -21.424 1.00 50.41 86 LEU A O 1
ATOM 717 N N . LYS A 1 87 ? -12.712 28.544 -22.826 1.00 49.91 87 LYS A N 1
ATOM 718 C CA . LYS A 1 87 ? -13.956 29.098 -22.296 1.00 49.91 87 LYS A CA 1
ATOM 719 C C . LYS A 1 87 ? -15.023 28.065 -22.629 1.00 49.91 87 LYS A C 1
ATOM 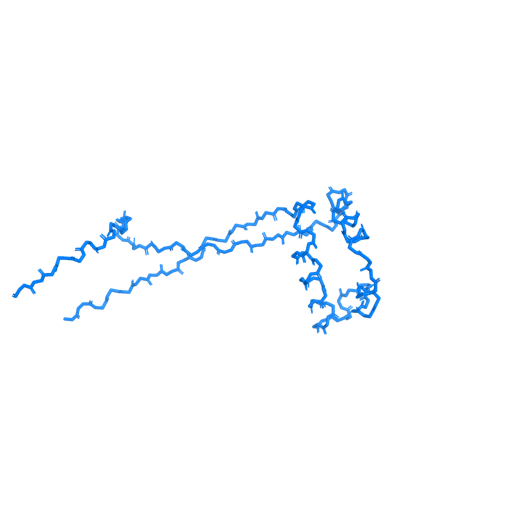721 O O . LYS A 1 87 ? -15.176 27.680 -23.788 1.00 49.91 87 LYS A O 1
ATOM 726 N N . THR A 1 88 ? -15.707 27.577 -21.599 1.00 47.69 88 THR A N 1
ATOM 727 C CA . THR A 1 88 ? -16.862 26.692 -21.735 1.00 47.69 88 THR A CA 1
ATOM 728 C C . THR A 1 88 ? -17.760 27.215 -22.857 1.00 47.69 88 THR A C 1
ATOM 730 O O . THR A 1 88 ? -18.095 28.403 -22.842 1.00 47.69 88 THR A O 1
ATOM 733 N N . PRO A 1 89 ? -18.131 26.392 -23.856 1.00 44.00 89 PRO A N 1
ATOM 734 C CA . PRO A 1 89 ? -19.055 26.852 -24.873 1.00 44.00 89 PRO A CA 1
ATOM 735 C C . PRO A 1 89 ? -20.393 27.120 -24.184 1.00 44.00 89 PRO A C 1
ATOM 737 O O . PRO A 1 89 ? -21.096 26.193 -23.782 1.00 44.00 89 PRO A O 1
ATOM 740 N N . THR A 1 90 ? -20.728 28.397 -24.003 1.00 48.00 90 THR A N 1
ATOM 741 C CA . THR A 1 90 ? -22.082 28.817 -23.654 1.00 48.00 90 THR A CA 1
ATOM 742 C C . THR A 1 90 ? -22.964 28.388 -24.817 1.00 48.00 90 THR A C 1
ATOM 744 O O . THR A 1 90 ? -22.951 29.018 -25.872 1.00 48.00 90 THR A O 1
ATOM 747 N N . LEU A 1 91 ? -23.668 27.266 -24.659 1.00 41.97 91 LEU A N 1
ATOM 748 C CA . LEU A 1 91 ? -24.671 26.807 -25.611 1.00 41.97 91 LEU A CA 1
ATOM 749 C C . LEU A 1 91 ? -25.745 27.893 -25.717 1.00 41.97 91 LEU A C 1
ATOM 751 O O . LEU A 1 91 ? -26.595 28.018 -24.837 1.00 41.97 91 LEU A O 1
ATOM 755 N N . THR A 1 92 ? -25.701 28.697 -26.776 1.00 44.97 92 THR A N 1
ATOM 756 C CA . THR A 1 92 ? -26.845 29.512 -27.172 1.00 44.97 92 THR A CA 1
ATOM 757 C C . THR A 1 92 ? -27.804 28.622 -27.964 1.00 44.97 92 THR A C 1
ATOM 759 O O . THR A 1 92 ? -27.407 28.042 -28.980 1.00 44.97 92 THR A O 1
ATOM 762 N N . PRO A 1 93 ? -29.062 28.461 -27.516 1.00 40.69 93 PRO A N 1
ATOM 763 C CA . PRO A 1 93 ? -30.068 27.790 -28.322 1.00 40.69 93 PRO A CA 1
ATOM 764 C C . PRO A 1 93 ? -30.372 28.676 -29.536 1.00 40.69 93 PRO A C 1
ATOM 766 O O . PRO A 1 93 ? -30.675 29.859 -29.385 1.00 40.69 93 PRO A O 1
ATOM 769 N N . HIS A 1 94 ? -30.245 28.121 -30.739 1.00 39.97 94 HIS A N 1
ATOM 770 C CA . HIS A 1 94 ? -30.750 28.750 -31.955 1.00 39.97 94 HIS A CA 1
ATOM 771 C C . HIS A 1 94 ? -32.200 28.299 -32.150 1.00 39.97 94 HIS A C 1
ATOM 773 O O . HIS A 1 94 ? -32.484 27.102 -32.080 1.00 39.97 94 HIS A O 1
ATOM 779 N N . THR A 1 95 ? -33.091 29.278 -32.310 1.00 50.19 95 THR A N 1
ATOM 780 C CA . THR A 1 95 ? -34.510 29.112 -32.659 1.00 50.19 95 THR A CA 1
ATOM 781 C C . THR A 1 95 ? -34.672 28.660 -34.102 1.00 50.19 95 THR A C 1
ATOM 783 O O . THR A 1 95 ? -33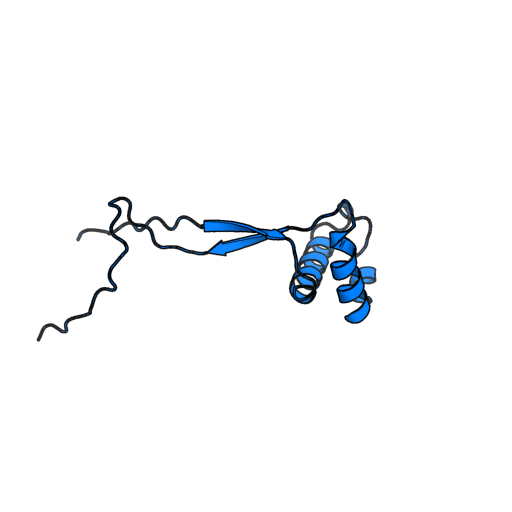.891 29.148 -34.952 1.00 50.19 95 THR A O 1
#